Protein AF-A0A381X8Z6-F1 (afdb_monomer)

Foldseek 3Di:
DDDDDPPPPDPPPDDDADPDRPPDPPPDDDPVNDDDDDDDPQQQDQDPDDPDPVSRDHHDDPVCCRPPVD

Radius of gyration: 27.26 Å; Cα contacts (8 Å, |Δi|>4): 27; chains: 1; bounding box: 38×26×79 Å

pLDDT: mean 81.07, std 17.15, range [46.88, 97.44]

Secondary structure (DSSP, 8-state):
--------S----SSS--SS-----PPPP-GGG------SSTT----SS-SSGGG---PPPHHHIIIII-

Solvent-accessible surface area (backbone atoms only — not comparable to full-atom values): 5148 Å² total; per-residue (Å²): 137,85,82,82,74,80,86,79,75,74,82,76,84,82,67,93,68,58,102,71,54,78,74,71,82,72,76,78,90,49,75,90,79,56,86,77,81,74,77,81,72,67,82,45,62,50,56,97,75,60,98,49,79,89,50,73,50,60,60,66,58,69,70,52,39,72,74,74,65,97

Organism: NCBI:txid408172

Structure (mmCIF, N/CA/C/O backbone):
data_AF-A0A381X8Z6-F1
#
_entry.id   AF-A0A381X8Z6-F1
#
loop_
_atom_site.group_PDB
_atom_site.id
_atom_site.type_symbol
_atom_site.label_atom_id
_atom_site.label_alt_id
_atom_site.label_comp_id
_atom_site.label_asym_id
_atom_site.label_entity_id
_atom_site.label_seq_id
_atom_site.pdbx_PDB_ins_code
_atom_site.Cartn_x
_atom_site.Cartn_y
_atom_site.Cartn_z
_atom_site.occupancy
_atom_site.B_iso_or_equiv
_atom_site.auth_seq_id
_atom_site.auth_comp_id
_atom_site.auth_asym_id
_atom_site.auth_atom_id
_atom_site.pdbx_PDB_model_num
ATOM 1 N N . MET A 1 1 ? 13.011 4.538 59.598 1.00 46.88 1 MET A N 1
ATOM 2 C CA . MET A 1 1 ? 12.298 5.743 59.129 1.00 46.88 1 MET A CA 1
ATOM 3 C C . MET A 1 1 ? 11.229 5.270 58.154 1.00 46.88 1 MET A C 1
ATOM 5 O O . MET A 1 1 ? 11.548 4.983 57.011 1.00 46.88 1 MET A O 1
ATOM 9 N N . LEU A 1 2 ? 10.013 5.018 58.652 1.00 49.22 2 LEU A N 1
ATOM 10 C CA . LEU A 1 2 ? 8.878 4.593 57.826 1.00 49.22 2 LEU A CA 1
ATOM 11 C C . LEU A 1 2 ? 8.283 5.837 57.162 1.00 49.22 2 LEU A C 1
ATOM 13 O O . LEU A 1 2 ? 7.841 6.751 57.854 1.00 49.22 2 LEU A O 1
ATOM 17 N N . LEU A 1 3 ? 8.315 5.879 55.833 1.00 58.69 3 LEU A N 1
ATOM 18 C CA . LEU A 1 3 ? 7.655 6.913 55.045 1.00 58.69 3 LEU A CA 1
ATOM 19 C C . LEU A 1 3 ? 6.149 6.619 55.047 1.00 58.69 3 LEU A C 1
ATOM 21 O O . LEU A 1 3 ? 5.693 5.676 54.405 1.00 58.69 3 LEU A O 1
ATOM 25 N N . LEU A 1 4 ? 5.388 7.405 55.809 1.00 62.28 4 LEU A N 1
ATOM 26 C CA . LEU A 1 4 ? 3.930 7.453 55.719 1.00 62.28 4 LEU A CA 1
ATOM 27 C C . LEU A 1 4 ? 3.557 8.042 54.354 1.00 62.28 4 LEU A C 1
ATOM 29 O O . LEU A 1 4 ? 3.742 9.235 54.116 1.00 62.28 4 LEU A O 1
ATOM 33 N N . ALA A 1 5 ? 3.063 7.199 53.449 1.00 66.31 5 ALA A N 1
ATOM 34 C CA . ALA A 1 5 ? 2.486 7.657 52.194 1.00 66.31 5 ALA A CA 1
ATOM 35 C C . ALA A 1 5 ? 1.154 8.381 52.477 1.00 66.31 5 ALA A C 1
ATOM 37 O O . ALA A 1 5 ? 0.334 7.861 53.241 1.00 66.31 5 ALA A O 1
ATOM 38 N N . PRO A 1 6 ? 0.900 9.562 51.887 1.00 64.25 6 PRO A N 1
ATOM 39 C CA . PRO A 1 6 ? -0.387 10.225 52.029 1.00 64.25 6 PRO A CA 1
ATOM 40 C C . PRO A 1 6 ? -1.458 9.441 51.258 1.00 64.25 6 PRO A C 1
ATOM 42 O O . PRO A 1 6 ? -1.454 9.403 50.032 1.00 64.25 6 PRO A O 1
ATOM 45 N N . LEU A 1 7 ? -2.422 8.865 51.979 1.00 63.84 7 LEU A N 1
ATOM 46 C CA . LEU A 1 7 ? -3.635 8.224 51.438 1.00 63.84 7 LEU A CA 1
ATOM 47 C C . LEU A 1 7 ? -4.664 9.241 50.894 1.00 63.84 7 LEU A C 1
ATOM 49 O O . LEU A 1 7 ? -5.841 8.932 50.762 1.00 63.84 7 LEU A O 1
ATOM 53 N N . SER A 1 8 ? -4.243 10.465 50.565 1.00 65.19 8 SER A N 1
ATOM 54 C CA . SER A 1 8 ? -5.134 11.547 50.116 1.00 65.19 8 SER A CA 1
ATOM 55 C C . SER A 1 8 ? -5.361 11.551 48.594 1.00 65.19 8 SER A C 1
ATOM 57 O O . SER A 1 8 ? -5.629 12.597 48.001 1.00 65.19 8 SER A O 1
ATOM 59 N N . GLY A 1 9 ? -5.240 10.396 47.940 1.00 54.53 9 GLY A N 1
ATOM 60 C CA . GLY A 1 9 ? -5.534 10.248 46.518 1.00 54.53 9 GLY A CA 1
ATOM 61 C C . GLY A 1 9 ? -7.034 10.101 46.272 1.00 54.53 9 GLY A C 1
ATOM 62 O O . GLY A 1 9 ? -7.565 9.007 46.398 1.00 54.53 9 GLY A O 1
ATOM 63 N N . CYS A 1 10 ? -7.683 11.209 45.912 1.00 66.00 10 CYS A N 1
ATOM 64 C CA . CYS A 1 10 ? -8.952 11.285 45.180 1.00 66.00 10 CYS A CA 1
ATOM 65 C C . CYS A 1 10 ? -10.111 10.387 45.674 1.00 66.00 10 CYS A C 1
ATOM 67 O O . CYS A 1 10 ? -10.648 9.580 44.921 1.00 66.00 10 CYS A O 1
ATOM 69 N N . PHE A 1 11 ? -10.597 10.598 46.902 1.00 55.81 11 PHE A N 1
ATOM 70 C CA . PHE A 1 11 ? -12.045 10.478 47.101 1.00 55.81 11 PHE A CA 1
ATOM 71 C C . PHE A 1 11 ? -12.670 11.732 46.493 1.00 55.81 11 PHE A C 1
ATOM 73 O O . PHE A 1 11 ? -12.736 12.776 47.141 1.00 55.81 11 PHE A O 1
ATOM 80 N N . GLY A 1 12 ? -13.059 11.643 45.221 1.00 53.69 12 GLY A N 1
ATOM 81 C CA . GLY A 1 12 ? -13.839 12.657 44.517 1.00 53.69 12 GLY A CA 1
ATOM 82 C C . GLY A 1 12 ? -15.239 12.794 45.118 1.00 53.69 12 GLY A C 1
ATOM 83 O O . GLY A 1 12 ? -16.225 12.445 44.489 1.00 53.69 12 GLY A O 1
ATOM 84 N N . ILE A 1 13 ? -15.335 13.293 46.350 1.00 57.47 13 ILE A N 1
ATOM 85 C CA . ILE A 1 13 ? -16.556 13.873 46.912 1.00 57.47 13 ILE A CA 1
ATOM 86 C C . ILE A 1 13 ? -16.444 15.370 46.625 1.00 57.47 13 ILE A C 1
ATOM 88 O O . ILE A 1 13 ? -15.989 16.142 47.466 1.00 57.47 13 ILE A O 1
ATOM 92 N N . GLY A 1 14 ? -16.728 15.779 45.389 1.00 51.88 14 GLY A N 1
ATOM 93 C CA . GLY A 1 14 ? -16.538 17.185 45.022 1.00 51.88 14 GLY A CA 1
ATOM 94 C C . GLY A 1 14 ? -16.823 17.599 43.583 1.00 51.88 14 GLY A C 1
ATOM 95 O O . GLY A 1 14 ? -16.493 18.727 43.233 1.00 51.88 14 GLY A O 1
ATOM 96 N N . GLY A 1 15 ? -17.424 16.752 42.750 1.00 51.41 15 GLY A N 1
ATOM 97 C CA . GLY A 1 15 ? -17.808 17.145 41.397 1.00 51.41 15 GLY A CA 1
ATOM 98 C C . GLY A 1 15 ? -18.718 16.103 40.773 1.00 51.41 15 GLY A C 1
ATOM 99 O O . GLY A 1 15 ? -18.272 14.990 40.545 1.00 51.41 15 GLY A O 1
ATOM 100 N N . ASP A 1 16 ? -19.982 16.489 40.613 1.00 54.94 16 ASP A N 1
ATOM 101 C C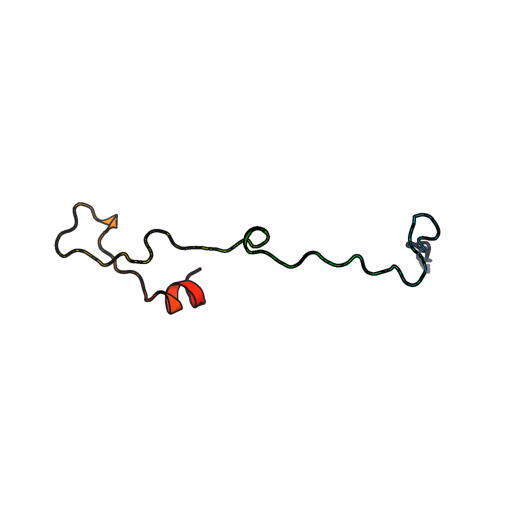A . ASP A 1 16 ? -21.041 15.910 39.778 1.00 54.94 16 ASP A CA 1
ATOM 102 C C . ASP A 1 16 ? -20.876 14.439 39.335 1.00 54.94 16 ASP A C 1
ATOM 104 O O . ASP A 1 16 ? -20.192 14.138 38.362 1.00 54.94 16 ASP A O 1
ATOM 108 N N . GLY A 1 17 ? -21.522 13.515 40.055 1.00 51.81 17 GLY A N 1
ATOM 109 C CA . GLY A 1 17 ? -21.617 12.105 39.658 1.00 51.81 17 GLY A CA 1
ATOM 110 C C . GLY A 1 17 ? -21.637 11.155 40.854 1.00 51.81 17 GLY A C 1
ATOM 111 O O . GLY A 1 17 ? -20.654 11.026 41.578 1.00 51.81 17 GLY A O 1
ATOM 112 N N . GLY A 1 18 ? -22.780 10.511 41.103 1.00 49.62 18 GLY A N 1
ATOM 113 C CA . GLY A 1 18 ? -22.973 9.580 42.218 1.00 49.62 18 GLY A CA 1
ATOM 114 C C . GLY A 1 18 ? -22.068 8.336 42.184 1.00 49.62 18 GLY A C 1
ATOM 115 O O . GLY A 1 18 ? -21.386 8.056 41.206 1.00 49.62 18 GLY A O 1
ATOM 116 N N . LEU A 1 19 ? -22.113 7.551 43.271 1.00 62.81 19 LEU A N 1
ATOM 117 C CA . LEU A 1 19 ? -21.350 6.302 43.495 1.00 62.81 19 LEU A CA 1
ATOM 118 C C . LEU A 1 19 ? -21.529 5.240 42.386 1.00 62.81 19 LEU A C 1
ATOM 120 O O . LEU A 1 19 ? -20.718 4.330 42.248 1.00 62.81 19 LEU A O 1
ATOM 124 N N . PHE A 1 20 ? -22.593 5.373 41.604 1.00 61.41 20 PHE A N 1
ATOM 125 C CA . PHE A 1 20 ? -22.812 4.689 40.343 1.00 61.41 20 PHE A CA 1
ATOM 126 C C . PHE A 1 20 ? -23.119 5.795 39.345 1.00 61.41 20 PHE A C 1
ATOM 128 O O . PHE A 1 20 ? -24.276 6.183 39.191 1.00 61.41 20 PHE A O 1
ATOM 135 N N . GLY A 1 21 ? -22.069 6.395 38.783 1.00 60.38 21 GLY A N 1
ATOM 136 C CA . GLY A 1 21 ? -22.229 7.310 37.666 1.00 60.38 21 GLY A CA 1
ATOM 137 C C . GLY A 1 21 ? -22.991 6.562 36.584 1.00 60.38 21 GLY A C 1
ATOM 138 O O . GLY A 1 21 ? -22.609 5.446 36.229 1.00 60.38 21 GLY A O 1
ATOM 139 N N . GLU A 1 22 ? -24.107 7.135 36.147 1.00 64.25 22 GLU A N 1
ATOM 140 C CA . GLU A 1 22 ? -24.763 6.737 34.910 1.00 64.25 22 GLU A CA 1
ATOM 141 C C . GLU A 1 22 ? -23.648 6.734 33.856 1.00 64.25 22 GLU A C 1
ATOM 143 O O . GLU A 1 22 ? -23.008 7.765 33.647 1.00 64.25 22 GLU A O 1
ATOM 148 N N . GLU A 1 23 ? -23.271 5.562 33.329 1.00 66.62 23 GLU A N 1
ATOM 149 C CA . GLU A 1 23 ? -22.297 5.534 32.239 1.00 66.62 23 GLU A CA 1
ATOM 150 C C . GLU A 1 23 ? -22.946 6.318 31.105 1.00 66.62 23 GLU A C 1
ATOM 152 O O . GLU A 1 23 ? -23.926 5.841 30.530 1.00 66.62 23 GLU A O 1
ATOM 157 N N . ASP A 1 24 ? -22.435 7.521 30.825 1.00 71.44 24 ASP A N 1
ATOM 158 C CA . ASP A 1 24 ? -22.837 8.281 29.648 1.00 71.44 24 ASP A CA 1
ATOM 159 C C . ASP A 1 24 ? -22.848 7.317 28.459 1.00 71.44 24 ASP A C 1
ATOM 161 O O . ASP A 1 24 ? -21.861 6.601 28.231 1.00 71.44 24 ASP A O 1
ATOM 165 N N . GLU A 1 25 ? -23.972 7.251 27.737 1.00 76.62 25 GLU A N 1
ATOM 166 C CA . GLU A 1 25 ? -24.094 6.386 26.568 1.00 76.62 25 GLU A CA 1
ATOM 167 C C . GLU A 1 25 ? -22.948 6.722 25.607 1.00 76.62 25 GLU A C 1
ATOM 169 O O . GLU A 1 25 ? -22.931 7.772 24.962 1.00 76.62 25 GLU A O 1
ATOM 174 N N . LYS A 1 26 ? -21.939 5.843 25.544 1.00 78.75 26 LYS A N 1
ATOM 175 C CA . LYS A 1 26 ? -20.774 6.061 24.687 1.00 78.75 26 LYS A CA 1
ATOM 176 C C . LYS A 1 26 ? -21.260 6.131 23.254 1.00 78.75 26 LYS A C 1
ATOM 178 O O . LYS A 1 26 ? -21.881 5.187 22.761 1.00 78.75 26 LYS A O 1
ATOM 183 N N . GLU A 1 27 ? -20.939 7.230 22.579 1.00 84.62 27 GLU A N 1
ATOM 184 C CA . GLU A 1 27 ? -21.269 7.352 21.169 1.00 84.62 27 GLU A CA 1
ATOM 185 C C . GLU A 1 27 ? -20.731 6.142 20.384 1.00 84.62 27 GLU A C 1
ATOM 187 O O . GLU A 1 27 ? -19.585 5.723 20.600 1.00 84.62 27 GLU A O 1
ATOM 192 N N . PRO A 1 28 ? -21.522 5.573 19.453 1.00 91.44 28 PRO A N 1
ATOM 193 C CA . PRO A 1 28 ? -21.059 4.473 18.623 1.00 91.44 28 PRO A CA 1
ATOM 194 C C . PRO A 1 28 ? -19.770 4.840 17.882 1.00 91.44 28 PRO A C 1
ATOM 196 O O . PRO A 1 28 ? -19.662 5.918 17.292 1.00 91.44 28 PRO A O 1
ATOM 199 N N . LEU A 1 29 ? -18.798 3.924 17.867 1.00 89.94 29 LEU A N 1
ATOM 200 C CA . LEU A 1 29 ? -17.553 4.122 17.130 1.00 89.94 29 LEU A CA 1
ATOM 201 C C . LEU A 1 29 ? -17.844 4.266 15.627 1.00 89.94 29 LEU A C 1
ATOM 203 O O . LEU A 1 29 ? -18.552 3.452 15.034 1.00 89.94 29 LEU A O 1
ATOM 207 N N . ARG A 1 30 ? -17.271 5.298 15.003 1.00 93.69 30 ARG A N 1
ATOM 208 C CA . ARG A 1 30 ? -17.378 5.578 13.564 1.00 93.69 30 ARG A CA 1
ATOM 209 C C . ARG A 1 30 ? -16.002 5.471 12.921 1.00 93.69 30 ARG A C 1
ATOM 211 O O . ARG A 1 30 ? -14.996 5.670 13.596 1.00 93.69 30 ARG A O 1
ATOM 218 N N . LEU A 1 31 ? -15.956 5.247 11.607 1.00 93.38 31 LEU A N 1
ATOM 219 C CA . LEU A 1 31 ? -14.692 5.219 10.855 1.00 93.38 31 LEU A CA 1
ATOM 220 C C . LEU A 1 31 ? -13.874 6.504 11.047 1.00 93.38 31 LEU A C 1
ATOM 222 O O . LEU A 1 31 ? -12.661 6.442 11.180 1.00 93.38 31 LEU A O 1
ATOM 226 N N . ASN A 1 32 ? -14.535 7.657 11.157 1.00 94.69 32 ASN A N 1
ATOM 227 C CA . ASN A 1 32 ? -13.892 8.954 11.379 1.00 94.69 32 ASN A CA 1
ATOM 228 C C . ASN A 1 32 ? -13.154 9.066 12.724 1.00 94.69 32 ASN A C 1
ATOM 230 O O . ASN A 1 32 ? -12.352 9.978 12.897 1.00 94.69 32 ASN A O 1
ATOM 234 N N . HIS A 1 33 ? -13.442 8.183 13.681 1.00 95.00 33 HIS A N 1
ATOM 235 C CA . HIS A 1 33 ? -12.762 8.140 14.977 1.00 95.00 33 HIS A CA 1
ATOM 236 C C . HIS A 1 33 ? -11.513 7.243 14.945 1.00 95.00 33 HIS A C 1
ATOM 238 O O . HIS A 1 33 ? -10.805 7.151 15.945 1.00 95.00 33 HIS A O 1
ATOM 244 N N . ILE A 1 34 ? -11.250 6.561 13.825 1.00 92.75 34 ILE A N 1
ATOM 245 C CA . ILE A 1 34 ? -10.166 5.591 13.675 1.00 92.75 34 ILE A CA 1
ATOM 246 C C . ILE A 1 34 ? -9.063 6.203 12.812 1.00 92.75 34 ILE A C 1
ATOM 248 O O . ILE A 1 34 ? -9.321 6.764 11.749 1.00 92.75 34 ILE A O 1
ATOM 252 N N . GLN A 1 35 ? -7.820 6.056 13.265 1.00 94.31 35 GLN A N 1
ATOM 253 C CA . GLN A 1 35 ? -6.635 6.275 12.441 1.00 94.31 35 GLN A CA 1
ATOM 254 C C . GLN A 1 35 ? -6.108 4.915 11.997 1.00 9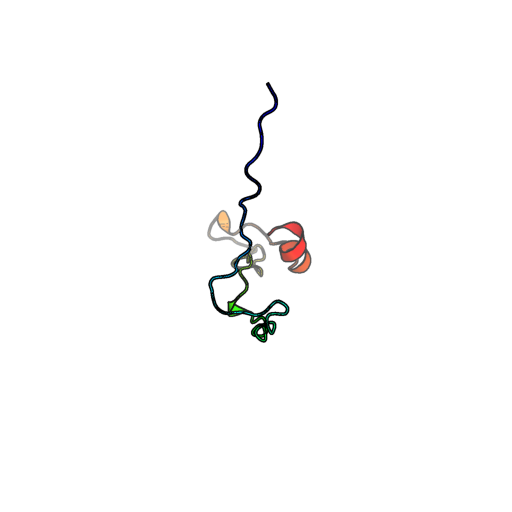4.31 35 GLN A C 1
ATOM 256 O O . GLN A 1 35 ? -6.059 3.982 12.798 1.00 94.31 35 GLN A O 1
ATOM 261 N N . MET A 1 36 ? -5.730 4.808 10.730 1.00 88.44 36 MET A N 1
ATOM 262 C CA . MET A 1 36 ? -5.162 3.591 10.166 1.00 88.44 36 MET A CA 1
ATOM 263 C C . MET A 1 36 ? -4.009 3.946 9.236 1.00 88.44 36 MET A C 1
ATOM 265 O O . MET A 1 36 ? -4.033 4.992 8.583 1.00 88.44 36 MET A O 1
ATOM 269 N N . GLU A 1 37 ? -3.019 3.066 9.182 1.00 89.50 37 GLU A N 1
ATOM 270 C CA . GL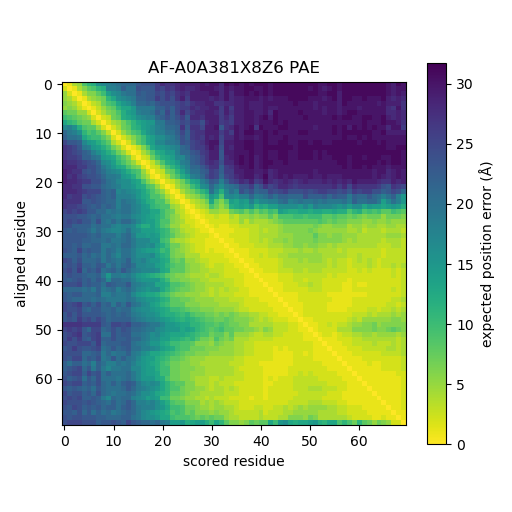U A 1 37 ? -2.006 3.080 8.134 1.00 89.50 37 GLU A CA 1
ATOM 271 C C . GLU A 1 37 ? -2.644 2.620 6.819 1.00 89.50 37 GLU A C 1
ATOM 273 O O . GLU A 1 37 ? -3.613 1.855 6.800 1.00 89.50 37 GLU A O 1
ATOM 278 N N . GLY A 1 38 ? -2.156 3.161 5.710 1.00 89.38 38 GLY A N 1
ATOM 279 C CA . GLY A 1 38 ? -2.677 2.849 4.391 1.00 89.38 38 GLY A CA 1
ATOM 280 C C . GLY A 1 38 ? -1.598 3.013 3.341 1.00 89.38 38 GLY A C 1
ATOM 281 O O . GLY A 1 38 ? -0.734 3.885 3.442 1.00 89.38 38 GLY A O 1
ATOM 282 N N . THR A 1 39 ? -1.673 2.187 2.305 1.00 91.62 39 THR A N 1
ATOM 283 C CA . THR A 1 39 ? -0.710 2.214 1.211 1.00 91.62 39 THR A CA 1
ATOM 284 C C . THR A 1 39 ? -1.179 3.141 0.088 1.00 91.62 39 THR A C 1
ATOM 286 O O . THR A 1 39 ? -2.373 3.356 -0.135 1.00 91.62 39 THR A O 1
ATOM 289 N N . HIS A 1 40 ? -0.221 3.722 -0.635 1.00 93.44 40 HIS A N 1
ATOM 290 C CA . HIS A 1 40 ? -0.484 4.544 -1.814 1.00 93.44 40 HIS A CA 1
ATOM 291 C C . HIS A 1 40 ? -0.202 3.730 -3.076 1.00 93.44 40 HIS A C 1
ATOM 293 O O . HIS A 1 40 ? 0.841 3.092 -3.172 1.00 93.44 40 HIS A O 1
ATOM 299 N N . ASN A 1 41 ? -1.114 3.771 -4.050 1.00 94.88 41 ASN A N 1
ATOM 300 C CA . ASN A 1 41 ? -1.028 2.981 -5.284 1.00 94.88 41 ASN A CA 1
ATOM 301 C C . ASN A 1 41 ? -0.872 1.471 -5.043 1.00 94.88 41 ASN A C 1
ATOM 303 O O . ASN A 1 41 ? -0.136 0.796 -5.756 1.00 94.88 41 ASN A O 1
ATOM 307 N N . SER A 1 42 ? -1.624 0.930 -4.084 1.00 95.75 42 SER A N 1
ATOM 308 C CA . SER A 1 42 ? -1.613 -0.489 -3.694 1.00 95.75 42 SER A CA 1
ATOM 309 C C . SER A 1 42 ? -1.840 -1.487 -4.837 1.00 95.75 42 SER A C 1
ATOM 311 O O . SER A 1 42 ? -1.527 -2.667 -4.701 1.00 95.75 42 SER A O 1
ATOM 313 N N . TYR A 1 43 ? -2.371 -1.012 -5.965 1.00 94.62 43 TYR A N 1
ATOM 314 C CA . TYR A 1 43 ? -2.627 -1.766 -7.188 1.00 94.62 43 TYR A CA 1
ATOM 315 C C . TYR A 1 43 ? -1.432 -1.827 -8.156 1.00 94.62 43 TYR A C 1
ATOM 317 O O . TYR A 1 43 ? -1.562 -2.421 -9.225 1.00 94.62 43 TYR A O 1
ATOM 325 N N . HIS A 1 44 ? -0.312 -1.158 -7.859 1.00 96.69 44 HIS A N 1
ATOM 326 C CA . HIS A 1 44 ? 0.803 -1.027 -8.798 1.00 96.69 44 HIS A CA 1
ATOM 327 C C . HIS A 1 44 ? 1.429 -2.384 -9.144 1.00 96.69 44 HIS A C 1
ATOM 329 O O . HIS A 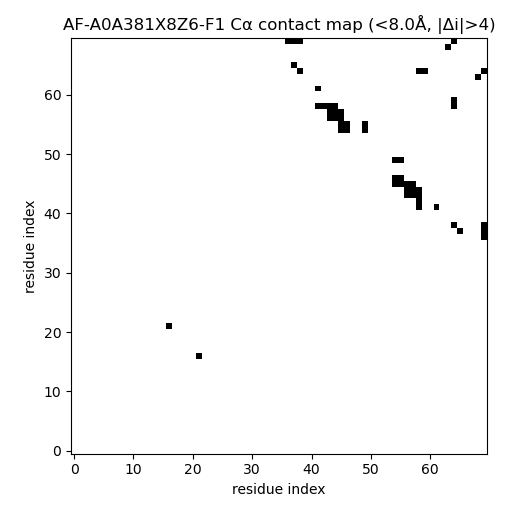1 44 ? 1.861 -3.136 -8.266 1.00 96.69 44 HIS A O 1
ATOM 335 N N . ILE A 1 45 ? 1.514 -2.644 -10.447 1.00 96.81 45 ILE A N 1
ATOM 336 C CA . ILE A 1 45 ? 2.200 -3.781 -11.056 1.00 96.81 45 ILE A CA 1
ATOM 337 C C . ILE A 1 45 ? 3.296 -3.218 -11.959 1.00 96.81 45 ILE A C 1
ATOM 339 O O . ILE A 1 45 ? 3.063 -2.248 -12.686 1.00 96.81 45 ILE A O 1
ATOM 343 N N . GLU A 1 46 ? 4.468 -3.845 -11.938 1.00 97.44 46 GLU A N 1
ATOM 344 C CA . GLU A 1 46 ? 5.606 -3.439 -12.758 1.00 97.44 46 GLU A CA 1
ATOM 345 C C . GLU A 1 46 ? 5.230 -3.425 -14.252 1.00 97.44 46 GLU A C 1
ATOM 347 O O . GLU A 1 46 ? 4.786 -4.447 -14.790 1.00 97.44 46 GLU A O 1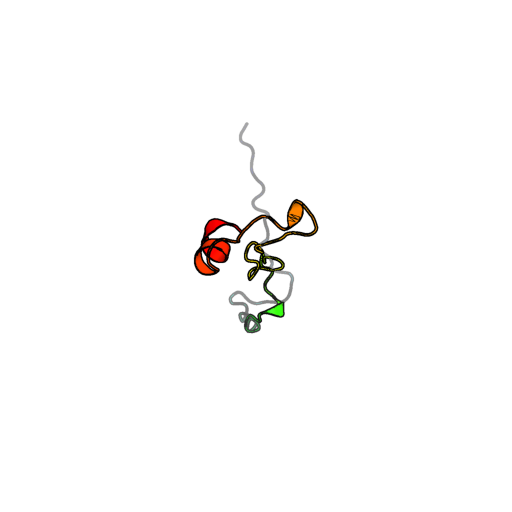
ATOM 352 N N . PRO A 1 47 ? 5.396 -2.289 -14.956 1.00 94.88 47 PRO A N 1
ATOM 353 C CA . PRO A 1 47 ? 5.129 -2.214 -16.383 1.00 94.88 47 PRO A CA 1
ATOM 354 C C . PRO A 1 47 ? 6.279 -2.824 -17.196 1.00 94.88 47 PRO A C 1
ATOM 356 O O . PRO A 1 47 ? 7.442 -2.749 -16.815 1.00 94.88 47 PRO A O 1
ATOM 359 N N . ILE A 1 48 ? 5.969 -3.338 -18.392 1.00 96.38 48 ILE A N 1
ATOM 360 C CA . ILE A 1 48 ? 6.962 -3.936 -19.314 1.00 96.38 48 ILE A CA 1
ATOM 361 C C . ILE A 1 48 ? 8.070 -2.939 -19.696 1.00 96.38 48 ILE A C 1
ATOM 363 O O . ILE A 1 48 ? 9.224 -3.319 -19.879 1.00 96.38 48 ILE A O 1
ATOM 367 N N . VAL A 1 49 ? 7.717 -1.660 -19.842 1.00 96.44 49 VAL A N 1
ATOM 368 C CA . VAL A 1 49 ? 8.663 -0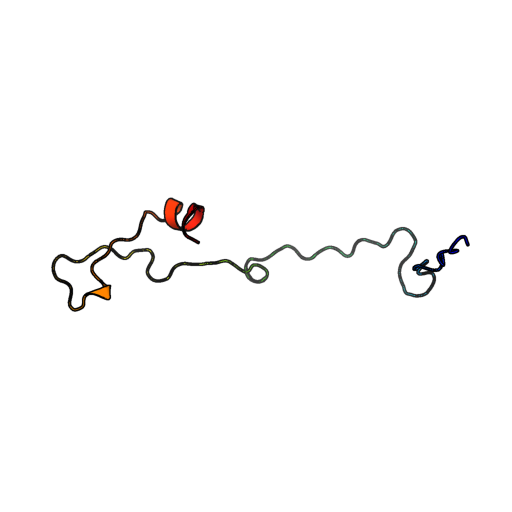.568 -20.079 1.00 96.44 49 VAL A CA 1
ATOM 369 C C . VAL A 1 49 ? 8.367 0.518 -19.065 1.00 96.44 49 VAL A C 1
ATOM 371 O O . VAL A 1 49 ? 7.265 1.067 -19.046 1.00 96.44 49 VAL A O 1
ATOM 374 N N . SER A 1 50 ? 9.358 0.831 -18.236 1.00 94.56 50 SER A N 1
ATOM 375 C CA . SER A 1 50 ? 9.221 1.852 -17.209 1.00 94.56 50 SER A CA 1
ATOM 376 C C . SER A 1 50 ? 9.877 3.170 -17.635 1.00 94.56 50 SER A C 1
ATOM 378 O O . SER A 1 50 ? 11.019 3.149 -18.102 1.00 94.56 50 SER A O 1
ATOM 380 N N . PRO A 1 51 ? 9.207 4.327 -17.465 1.00 92.62 51 PRO A N 1
ATOM 381 C CA . PRO A 1 51 ? 9.805 5.629 -17.754 1.00 92.62 51 PRO A CA 1
ATOM 382 C C . PRO A 1 51 ? 10.901 6.008 -16.749 1.00 92.62 51 PRO A C 1
ATOM 384 O O . PRO A 1 51 ? 11.810 6.762 -17.091 1.00 92.62 51 PRO A O 1
ATOM 387 N N . THR A 1 52 ? 10.821 5.500 -15.517 1.00 95.69 52 THR A N 1
ATOM 388 C CA . THR A 1 52 ? 11.797 5.762 -14.456 1.00 95.69 52 THR A CA 1
ATOM 389 C C . THR A 1 52 ? 12.052 4.506 -13.623 1.00 95.69 52 THR A C 1
AT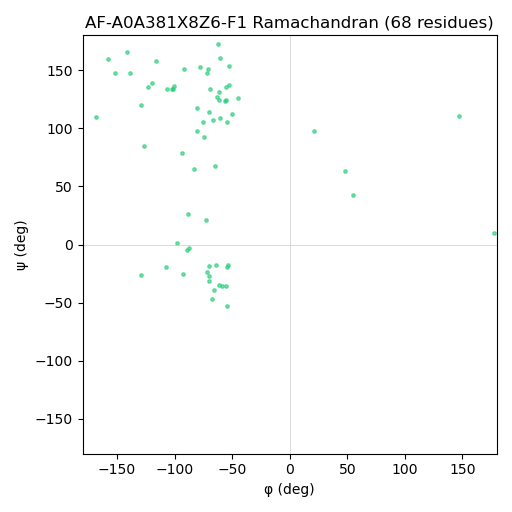OM 391 O O . THR A 1 52 ? 11.319 3.518 -13.702 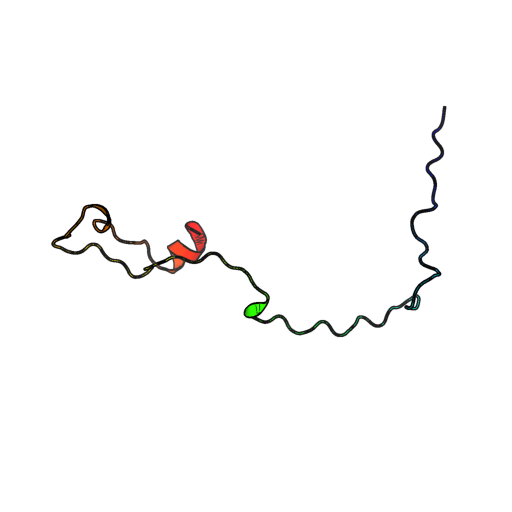1.00 95.69 52 THR A O 1
ATOM 394 N N . ARG A 1 53 ? 13.117 4.501 -12.820 1.00 94.62 53 ARG A N 1
ATOM 395 C CA . ARG A 1 53 ? 13.509 3.307 -12.058 1.00 94.62 53 ARG A CA 1
ATOM 396 C C . ARG A 1 53 ? 12.548 3.013 -10.902 1.00 94.62 53 ARG A C 1
ATOM 398 O O . ARG A 1 53 ? 12.447 1.876 -10.463 1.00 94.62 53 ARG A O 1
ATOM 405 N N . GLU A 1 54 ? 11.846 4.036 -10.433 1.00 94.38 54 GLU A N 1
ATOM 406 C CA . GLU A 1 54 ? 10.942 4.013 -9.286 1.00 94.38 54 GLU A CA 1
ATOM 407 C C . GLU A 1 54 ? 9.667 3.210 -9.545 1.00 94.38 54 GLU A C 1
ATOM 409 O O . GLU A 1 54 ? 9.030 2.818 -8.580 1.00 94.38 54 GLU A O 1
ATOM 414 N N . TYR A 1 55 ? 9.298 2.934 -10.802 1.00 95.12 55 TYR A N 1
ATOM 415 C CA . TYR A 1 55 ? 8.125 2.106 -11.129 1.00 95.12 55 TYR A CA 1
ATOM 416 C C . TYR A 1 55 ? 8.460 0.640 -11.440 1.00 95.12 55 TYR A C 1
ATOM 418 O O . TYR A 1 55 ? 7.552 -0.139 -11.730 1.00 95.12 55 TYR A O 1
ATOM 426 N N . 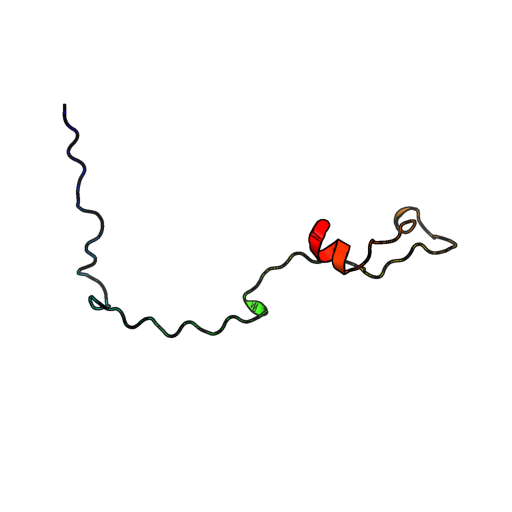MET A 1 56 ? 9.736 0.243 -11.362 1.00 96.31 56 MET A N 1
ATOM 427 C CA . MET A 1 56 ? 10.174 -1.142 -11.586 1.00 96.31 56 MET A CA 1
ATOM 428 C C . MET A 1 56 ? 10.006 -1.990 -10.320 1.00 96.31 56 MET A C 1
ATOM 430 O O . MET A 1 56 ? 10.979 -2.383 -9.677 1.00 96.31 56 MET A O 1
ATOM 434 N N . TYR A 1 57 ? 8.754 -2.179 -9.913 1.00 95.44 57 TYR A N 1
ATOM 435 C CA . TYR A 1 57 ? 8.371 -3.030 -8.793 1.00 95.44 57 TYR A CA 1
ATOM 436 C C . TYR A 1 57 ? 6.907 -3.454 -8.930 1.00 95.44 57 TYR A C 1
ATOM 438 O O . TYR A 1 57 ? 6.127 -2.796 -9.614 1.00 95.44 57 TYR A O 1
ATOM 446 N N . THR A 1 58 ? 6.526 -4.531 -8.249 1.00 96.50 58 THR A N 1
ATOM 447 C CA . THR A 1 58 ? 5.132 -4.961 -8.079 1.00 96.50 58 THR A CA 1
ATOM 448 C C . THR A 1 58 ? 4.845 -5.059 -6.588 1.00 96.50 58 THR A C 1
ATOM 450 O O . THR A 1 58 ? 5.683 -5.566 -5.843 1.00 96.50 58 THR A O 1
ATOM 453 N N . HIS A 1 59 ? 3.697 -4.549 -6.140 1.00 96.38 59 HIS A N 1
ATOM 454 C CA . HIS A 1 59 ? 3.285 -4.740 -4.752 1.00 96.38 59 HIS A CA 1
ATOM 455 C C . HIS A 1 59 ? 2.877 -6.192 -4.479 1.00 96.38 59 HIS A C 1
ATOM 457 O O . HIS A 1 59 ? 2.344 -6.881 -5.349 1.00 96.38 59 HIS A O 1
ATOM 463 N N . GLU A 1 60 ? 3.061 -6.622 -3.233 1.00 96.62 60 GLU A N 1
ATOM 464 C CA . GLU A 1 60 ? 2.435 -7.842 -2.723 1.00 96.62 60 GLU A CA 1
ATOM 465 C C . GLU A 1 60 ? 0.895 -7.744 -2.774 1.00 96.62 60 GLU A C 1
ATOM 467 O O . GLU A 1 60 ? 0.348 -6.638 -2.827 1.00 96.62 60 GLU A O 1
ATOM 472 N N . PRO A 1 61 ? 0.157 -8.864 -2.727 1.00 96.31 61 PRO A N 1
ATOM 473 C CA . PRO A 1 61 ? -1.304 -8.858 -2.620 1.00 96.31 61 PRO A CA 1
ATOM 474 C C . PRO A 1 61 ? -1.840 -8.015 -1.445 1.00 96.31 61 PRO A C 1
ATOM 476 O O . PRO A 1 61 ? -1.162 -7.818 -0.438 1.00 96.31 61 PRO A O 1
ATOM 479 N N . LEU A 1 62 ? -3.076 -7.507 -1.558 1.00 94.56 62 LEU A N 1
ATOM 480 C CA . LEU A 1 62 ? -3.647 -6.559 -0.583 1.00 94.56 62 LEU A CA 1
ATOM 481 C C . LEU A 1 62 ? -3.763 -7.124 0.840 1.00 94.56 62 LEU A C 1
ATOM 483 O O . LEU A 1 62 ? -3.603 -6.382 1.805 1.00 94.56 62 LEU A O 1
ATOM 487 N N . ASP A 1 63 ? -4.043 -8.418 0.978 1.00 95.12 63 ASP A N 1
ATOM 488 C CA . ASP A 1 63 ? -4.088 -9.099 2.272 1.00 95.12 63 ASP A CA 1
ATOM 489 C C . ASP A 1 63 ? -2.704 -9.148 2.926 1.00 95.12 63 ASP A C 1
ATOM 491 O O . ASP A 1 63 ? -2.588 -8.912 4.128 1.00 95.12 63 ASP A O 1
ATOM 495 N N . VAL A 1 64 ? -1.646 -9.363 2.143 1.00 96.69 64 VAL A N 1
ATOM 496 C CA . VAL A 1 64 ? -0.257 -9.281 2.615 1.00 96.69 64 VAL A CA 1
ATOM 497 C C . VAL A 1 64 ? 0.109 -7.841 2.975 1.00 96.69 64 VAL A C 1
ATOM 499 O O . VAL A 1 64 ? 0.621 -7.613 4.068 1.00 96.69 64 VAL A O 1
ATOM 502 N N . GLN A 1 65 ? -0.214 -6.860 2.124 1.00 94.69 65 GLN A N 1
ATOM 503 C CA . GLN A 1 65 ? 0.032 -5.442 2.420 1.00 94.69 65 GLN A CA 1
ATOM 504 C C . GLN A 1 65 ? -0.591 -5.034 3.763 1.00 94.69 65 GLN A C 1
ATOM 506 O O . GLN A 1 65 ? 0.113 -4.554 4.648 1.00 94.69 65 GLN A O 1
ATOM 511 N N . ALA A 1 66 ? -1.888 -5.302 3.940 1.00 92.12 66 ALA A N 1
ATOM 512 C CA . ALA A 1 66 ? -2.637 -4.899 5.127 1.00 92.12 66 ALA A CA 1
ATOM 513 C C . ALA A 1 66 ? -2.240 -5.663 6.401 1.00 92.12 66 ALA A C 1
ATOM 515 O O . ALA A 1 66 ? -2.358 -5.121 7.496 1.00 92.12 66 ALA A O 1
ATOM 516 N N . SER A 1 67 ? -1.817 -6.927 6.284 1.00 93.38 67 SER A N 1
ATOM 517 C CA . SER A 1 67 ? -1.507 -7.760 7.456 1.00 93.38 67 SER A CA 1
ATOM 518 C C . SER A 1 67 ? -0.042 -7.726 7.881 1.00 93.38 67 SER A C 1
ATOM 520 O O . SER A 1 67 ? 0.246 -8.007 9.044 1.00 93.38 67 SER A O 1
ATOM 522 N N . GLN A 1 68 ? 0.880 -7.434 6.961 1.00 94.50 68 GLN A N 1
ATOM 523 C CA . GLN A 1 68 ? 2.316 -7.628 7.188 1.00 94.50 68 GLN A CA 1
ATOM 524 C C . GLN A 1 68 ? 3.172 -6.407 6.865 1.00 94.50 68 GLN A C 1
ATOM 526 O O . GLN A 1 68 ? 4.264 -6.306 7.421 1.00 94.50 68 GLN A O 1
ATOM 531 N N . LEU A 1 69 ? 2.733 -5.519 5.966 1.00 88.06 69 LEU A N 1
ATOM 532 C CA . LEU A 1 69 ? 3.601 -4.464 5.432 1.00 88.06 69 LEU A CA 1
ATOM 533 C C . LEU A 1 69 ? 3.289 -3.058 5.952 1.00 88.06 69 LEU A C 1
ATOM 535 O O . LEU A 1 69 ? 4.203 -2.241 5.892 1.00 88.06 69 LEU A O 1
ATOM 539 N N . GLY A 1 70 ? 2.087 -2.825 6.499 1.00 68.75 70 GLY A N 1
ATOM 540 C CA . GLY A 1 70 ? 1.717 -1.592 7.218 1.00 68.75 70 GLY A CA 1
ATOM 541 C C . GLY A 1 70 ? 1.713 -0.351 6.339 1.00 68.75 70 GLY A C 1
ATOM 542 O O . GLY A 1 70 ? 2.740 0.360 6.319 1.00 68.75 70 GLY A O 1
#

Sequence (70 aa):
MLLLAPLSGCFGIGGDGGLFGEEDEKEPLRLNHIQMEGTHNSYHIEPIVSPTREYMYTHEPLDVQASQLG

Mean predicted aligned error: 13.9 Å